Protein AF-A0AA37WHZ5-F1 (afdb_monomer)

Secondary structure (DSSP, 8-state):
--------HHHHHHHHTTSTTEEEEEEEE-TTS-EEEEEEESS-GGG----HHHHTS-EEEEE-------

Structure (mmCIF, N/CA/C/O backbone):
data_AF-A0AA37WHZ5-F1
#
_entry.id   AF-A0AA37WHZ5-F1
#
loop_
_atom_site.group_PDB
_atom_site.id
_atom_site.type_symbol
_atom_site.label_atom_id
_atom_site.label_alt_id
_atom_site.label_comp_id
_atom_site.label_asym_id
_atom_site.label_entity_id
_atom_site.label_seq_id
_atom_site.pdbx_PDB_ins_code
_atom_site.Cartn_x
_atom_site.Cartn_y
_atom_site.Cartn_z
_atom_site.occupancy
_atom_site.B_iso_or_equiv
_atom_site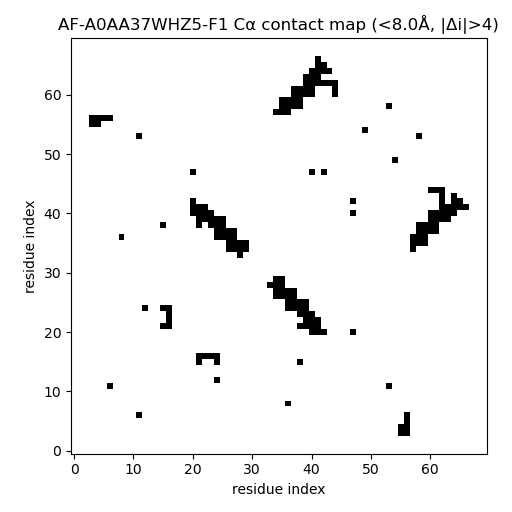.auth_seq_id
_atom_site.auth_comp_id
_atom_site.auth_asym_id
_atom_site.auth_atom_id
_atom_site.pdbx_PDB_model_num
ATOM 1 N N . MET A 1 1 ? -24.888 -6.045 5.825 1.00 39.69 1 MET A N 1
ATOM 2 C CA . MET A 1 1 ? -23.846 -5.635 6.788 1.00 39.69 1 MET A CA 1
ATOM 3 C C . MET A 1 1 ? -22.553 -6.236 6.283 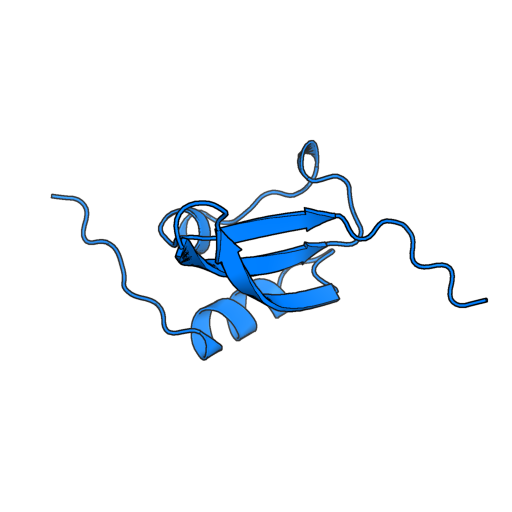1.00 39.69 1 MET A C 1
ATOM 5 O O . MET A 1 1 ? -22.451 -7.453 6.266 1.00 39.69 1 MET A O 1
ATOM 9 N N . ILE A 1 2 ? -21.654 -5.429 5.723 1.00 41.78 2 ILE A N 1
ATOM 10 C CA . ILE A 1 2 ? -20.368 -5.937 5.237 1.00 41.78 2 ILE A CA 1
ATOM 11 C C . ILE A 1 2 ? -19.487 -6.034 6.479 1.00 41.78 2 ILE A C 1
ATOM 13 O O . ILE A 1 2 ? -19.171 -5.006 7.077 1.00 41.78 2 ILE A O 1
ATOM 17 N N . ASN A 1 3 ? -19.181 -7.255 6.924 1.00 45.28 3 ASN A N 1
ATOM 18 C CA . ASN A 1 3 ? -18.154 -7.471 7.936 1.00 45.28 3 ASN A CA 1
ATOM 19 C C . ASN A 1 3 ? -16.854 -6.915 7.350 1.00 45.28 3 ASN A C 1
ATOM 21 O O . ASN A 1 3 ? -16.269 -7.540 6.470 1.00 45.28 3 ASN A O 1
ATOM 25 N N . LYS A 1 4 ? -16.429 -5.725 7.789 1.00 51.44 4 LYS A N 1
ATOM 26 C CA . LYS A 1 4 ? -15.060 -5.272 7.552 1.00 51.44 4 LYS A CA 1
ATOM 27 C C . LYS A 1 4 ? -14.163 -6.270 8.275 1.00 51.44 4 LYS A C 1
ATOM 29 O O . LYS A 1 4 ? -14.154 -6.313 9.502 1.00 51.44 4 LYS A O 1
ATOM 34 N N . THR A 1 5 ? -13.500 -7.139 7.525 1.00 56.59 5 THR A N 1
ATOM 35 C CA . THR A 1 5 ? -12.496 -8.045 8.072 1.00 56.59 5 THR A CA 1
ATOM 36 C C . THR A 1 5 ? -11.357 -7.177 8.589 1.00 56.59 5 THR A C 1
ATOM 38 O O . THR A 1 5 ? -10.633 -6.575 7.802 1.00 56.59 5 THR A O 1
ATOM 41 N N . THR A 1 6 ? -11.236 -7.039 9.908 1.00 68.31 6 THR A N 1
ATOM 42 C CA . THR A 1 6 ? -10.157 -6.261 10.520 1.00 68.31 6 THR A CA 1
ATOM 43 C C . THR A 1 6 ? -8.871 -7.081 10.452 1.00 68.31 6 THR A C 1
ATOM 45 O O . THR A 1 6 ? -8.581 -7.861 11.357 1.00 68.31 6 THR A O 1
ATOM 48 N N . LEU A 1 7 ? -8.139 -6.971 9.344 1.00 79.38 7 LEU A N 1
ATOM 49 C CA . LEU A 1 7 ? -6.799 -7.543 9.216 1.00 79.38 7 LEU A CA 1
ATOM 50 C C . LEU A 1 7 ? -5.815 -6.728 10.061 1.00 79.38 7 LEU A C 1
ATOM 52 O O . LEU A 1 7 ? -5.922 -5.503 10.142 1.00 79.38 7 LEU A O 1
ATOM 56 N N . THR A 1 8 ? -4.865 -7.402 10.705 1.00 86.06 8 THR A N 1
ATOM 57 C CA . THR A 1 8 ? -3.775 -6.722 11.416 1.00 86.06 8 THR A CA 1
ATOM 58 C C . THR A 1 8 ? -2.734 -6.190 10.430 1.00 86.06 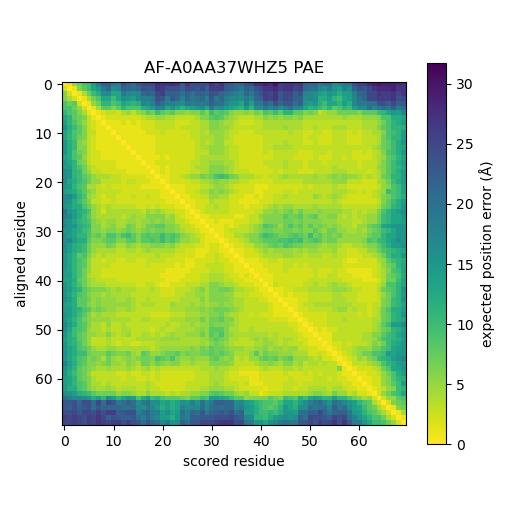8 THR A C 1
ATOM 60 O O . THR A 1 8 ? -2.652 -6.659 9.295 1.00 86.06 8 THR A O 1
ATOM 63 N N . PHE A 1 9 ? -1.902 -5.238 10.867 1.00 84.56 9 PHE A N 1
ATOM 64 C CA . PHE A 1 9 ? -0.806 -4.710 10.046 1.00 84.56 9 PHE A CA 1
ATOM 65 C C . PHE A 1 9 ? 0.106 -5.826 9.518 1.00 84.56 9 PHE A C 1
ATOM 67 O O . PHE A 1 9 ? 0.365 -5.874 8.325 1.00 84.56 9 PHE A O 1
ATOM 74 N N . GLU A 1 10 ? 0.509 -6.774 10.369 1.00 88.44 10 GLU A N 1
ATOM 75 C CA . GLU A 1 10 ? 1.356 -7.911 9.972 1.00 88.44 10 GLU A CA 1
ATOM 76 C C . GLU A 1 10 ? 0.690 -8.801 8.909 1.00 88.44 10 GLU A C 1
ATOM 78 O O . GLU A 1 10 ? 1.354 -9.319 8.014 1.00 88.44 10 GLU A O 1
ATOM 83 N N . GLN A 1 11 ? -0.635 -8.977 8.971 1.00 89.94 11 GLN A N 1
ATOM 84 C CA . GLN A 1 11 ? -1.373 -9.726 7.951 1.00 89.94 11 GLN A CA 1
ATOM 85 C C . GLN A 1 11 ? -1.433 -8.958 6.631 1.00 89.94 11 GLN A C 1
ATOM 87 O O . GLN A 1 11 ? -1.235 -9.552 5.573 1.00 89.94 11 GLN A O 1
ATOM 92 N N . ILE A 1 12 ? -1.692 -7.649 6.692 1.00 88.88 12 ILE A N 1
ATOM 93 C CA . ILE A 1 12 ? -1.693 -6.772 5.517 1.00 88.88 12 ILE A CA 1
ATOM 94 C C . ILE A 1 12 ? -0.308 -6.776 4.873 1.00 88.88 12 ILE A C 1
ATOM 96 O O . ILE A 1 12 ? -0.211 -6.986 3.669 1.00 88.88 12 ILE A O 1
ATOM 100 N N . GLU A 1 13 ? 0.748 -6.618 5.671 1.00 90.62 13 GLU A N 1
ATOM 101 C CA . GLU A 1 13 ? 2.136 -6.677 5.224 1.00 90.62 13 GLU A CA 1
ATOM 102 C C . GLU A 1 13 ? 2.441 -8.024 4.572 1.00 90.62 13 GLU A C 1
ATOM 104 O O . GLU A 1 13 ? 2.907 -8.061 3.438 1.00 90.62 13 GLU A O 1
ATOM 109 N N . SER A 1 14 ? 2.099 -9.137 5.225 1.00 90.88 14 SER A N 1
ATOM 110 C CA . SER A 1 14 ? 2.345 -10.471 4.674 1.00 90.88 14 SER A CA 1
ATOM 111 C C . SER A 1 14 ? 1.620 -10.712 3.346 1.00 90.88 14 SER A C 1
ATOM 113 O O . SER A 1 14 ? 2.192 -11.351 2.464 1.00 90.88 14 SER A O 1
ATOM 115 N N . ILE A 1 15 ? 0.384 -10.223 3.189 1.00 90.88 15 ILE A N 1
ATOM 116 C CA . ILE A 1 15 ? -0.379 -10.345 1.937 1.00 90.88 15 ILE A CA 1
ATOM 117 C C . ILE A 1 15 ? 0.214 -9.429 0.866 1.00 90.88 15 ILE A C 1
ATOM 119 O O . ILE A 1 15 ? 0.452 -9.880 -0.250 1.00 90.88 15 ILE A O 1
ATOM 123 N N . ALA A 1 16 ? 0.461 -8.161 1.197 1.00 90.88 16 ALA A N 1
ATOM 124 C CA . ALA A 1 16 ? 0.982 -7.168 0.267 1.00 90.88 16 ALA A CA 1
ATOM 125 C C . ALA A 1 16 ? 2.373 -7.559 -0.244 1.00 90.88 16 ALA A C 1
ATOM 127 O O . ALA A 1 16 ? 2.601 -7.542 -1.445 1.00 90.88 16 ALA A O 1
ATOM 128 N N . MET A 1 17 ? 3.268 -8.013 0.635 1.00 91.38 17 MET A N 1
ATOM 129 C CA . MET A 1 17 ? 4.609 -8.482 0.265 1.00 91.38 17 MET A CA 1
ATOM 130 C C . MET A 1 17 ? 4.596 -9.758 -0.595 1.00 91.38 17 MET A C 1
ATOM 132 O O . MET A 1 17 ? 5.609 -10.090 -1.206 1.00 91.38 17 MET A O 1
ATOM 136 N N . ALA A 1 18 ? 3.472 -10.482 -0.661 1.00 92.19 18 ALA A N 1
ATOM 137 C CA . ALA A 1 18 ? 3.294 -11.604 -1.583 1.00 92.19 18 ALA A CA 1
ATOM 138 C C . ALA A 1 18 ? 2.826 -11.167 -2.986 1.00 92.19 18 ALA A C 1
ATOM 140 O O . ALA A 1 18 ? 2.832 -11.982 -3.912 1.00 92.19 18 ALA A O 1
ATOM 141 N N . LEU A 1 19 ? 2.406 -9.908 -3.159 1.00 89.56 19 LEU A N 1
ATOM 142 C CA . LEU A 1 19 ? 1.985 -9.365 -4.447 1.00 89.56 19 LEU A CA 1
ATOM 143 C C . LEU A 1 19 ? 3.203 -8.976 -5.288 1.00 89.56 19 LEU A C 1
ATOM 145 O O . LEU A 1 19 ? 4.194 -8.439 -4.796 1.00 89.56 19 LEU A O 1
ATOM 149 N N . SER A 1 20 ? 3.109 -9.222 -6.594 1.00 88.88 20 SER A N 1
ATOM 150 C CA . SER A 1 20 ? 4.107 -8.722 -7.545 1.00 88.88 20 SER A CA 1
ATOM 151 C C . SER A 1 20 ? 4.060 -7.196 -7.568 1.00 88.88 20 SER A C 1
ATOM 153 O O . SER A 1 20 ? 2.980 -6.633 -7.429 1.00 88.88 20 SER A O 1
ATOM 155 N N . HIS A 1 21 ? 5.207 -6.542 -7.759 1.00 90.12 21 HIS A N 1
ATOM 156 C CA . HIS A 1 21 ? 5.364 -5.078 -7.767 1.00 90.12 21 HIS A CA 1
ATOM 157 C C . HIS A 1 21 ? 5.294 -4.371 -6.411 1.00 90.12 21 HIS A C 1
ATOM 159 O O . HIS A 1 21 ? 5.614 -3.186 -6.347 1.00 90.12 21 HIS A O 1
ATOM 165 N N . VAL A 1 22 ? 4.932 -5.056 -5.322 1.00 91.69 22 VAL A N 1
ATOM 166 C CA . VAL A 1 22 ? 5.063 -4.485 -3.974 1.00 91.69 22 VAL A CA 1
ATOM 167 C C . VAL A 1 22 ? 6.518 -4.567 -3.537 1.00 91.69 22 VAL A C 1
ATOM 169 O O . VAL A 1 22 ? 7.129 -5.633 -3.537 1.00 91.69 22 VAL A O 1
ATOM 172 N N . VAL A 1 23 ? 7.068 -3.425 -3.145 1.00 91.56 23 VAL A N 1
ATOM 173 C CA . VAL A 1 23 ? 8.462 -3.296 -2.695 1.00 91.56 23 VAL A CA 1
ATOM 174 C C . VAL A 1 23 ? 8.568 -2.966 -1.208 1.00 91.56 23 VAL A C 1
ATOM 176 O O . VAL A 1 23 ? 9.645 -3.080 -0.627 1.00 91.56 23 VAL A O 1
ATOM 179 N N . GLY A 1 24 ? 7.460 -2.577 -0.578 1.00 90.69 24 GLY A N 1
ATOM 180 C CA .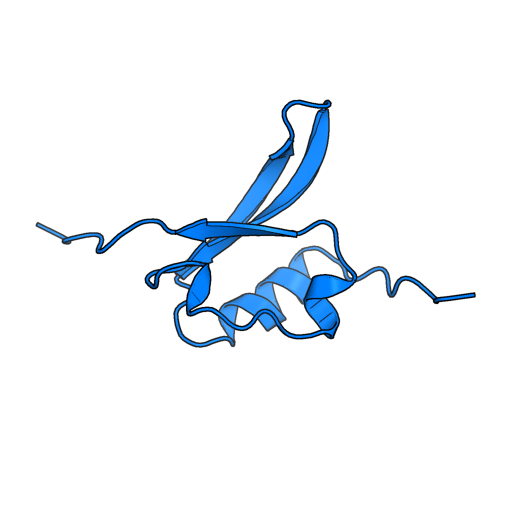 GLY A 1 24 ? 7.405 -2.347 0.857 1.00 90.69 24 GLY A CA 1
ATOM 181 C C . GLY A 1 24 ? 6.015 -1.964 1.342 1.00 90.69 24 GLY A C 1
ATOM 182 O O . GLY A 1 24 ? 5.127 -1.619 0.562 1.00 90.69 24 GLY A O 1
ATOM 183 N N . VAL A 1 25 ? 5.844 -2.007 2.657 1.00 92.25 25 VAL A N 1
ATOM 184 C CA . VAL A 1 25 ? 4.635 -1.573 3.354 1.00 92.25 25 VAL A CA 1
ATOM 185 C C . VAL A 1 25 ? 5.061 -0.653 4.489 1.00 92.25 25 VAL A C 1
ATOM 187 O O . VAL A 1 25 ? 6.068 -0.897 5.148 1.00 92.25 25 VAL A O 1
ATOM 190 N N . SER A 1 26 ? 4.328 0.436 4.688 1.00 90.19 26 SER A N 1
ATOM 191 C CA . SER A 1 26 ? 4.597 1.427 5.729 1.00 90.19 26 SER A CA 1
ATOM 192 C C . SER A 1 26 ? 3.298 1.829 6.403 1.00 90.19 26 SER A C 1
ATOM 194 O O . SER A 1 26 ? 2.243 1.866 5.769 1.00 90.19 26 SER A O 1
ATOM 196 N N . ASP A 1 27 ? 3.364 2.201 7.675 1.00 89.25 27 ASP A N 1
ATOM 197 C CA . ASP A 1 27 ? 2.304 2.991 8.284 1.00 89.25 27 ASP A CA 1
ATOM 198 C C . ASP A 1 27 ? 2.308 4.418 7.712 1.00 89.25 27 ASP A C 1
ATOM 200 O O . ASP A 1 27 ? 3.331 4.949 7.266 1.00 89.25 27 ASP A O 1
ATOM 204 N N . GLY A 1 28 ? 1.125 5.020 7.655 1.00 85.62 28 GLY A N 1
ATOM 205 C CA . GLY A 1 28 ? 0.919 6.380 7.193 1.00 85.62 28 GLY A CA 1
ATOM 206 C C . GLY A 1 28 ? -0.234 7.048 7.923 1.00 85.62 28 GLY A C 1
ATOM 207 O O . GLY A 1 28 ? -1.057 6.404 8.572 1.00 85.62 28 GLY A O 1
ATOM 208 N N . ILE A 1 29 ? -0.294 8.369 7.800 1.00 86.19 29 ILE A N 1
ATOM 209 C CA . ILE A 1 29 ? -1.386 9.181 8.329 1.00 86.19 29 ILE A CA 1
ATOM 210 C C . ILE A 1 29 ? -1.915 10.021 7.171 1.00 86.19 29 ILE A C 1
ATOM 212 O O . ILE A 1 29 ? -1.141 10.681 6.472 1.00 86.19 29 ILE A O 1
ATOM 216 N N . THR A 1 30 ? -3.223 9.975 6.934 1.00 82.94 30 THR A N 1
ATOM 217 C CA . THR A 1 30 ? -3.864 10.813 5.917 1.00 82.94 30 THR A CA 1
ATOM 218 C C . THR A 1 30 ? -3.791 12.291 6.312 1.00 82.94 30 THR A C 1
ATOM 220 O O . THR A 1 30 ? -3.629 12.623 7.489 1.00 82.94 30 THR A O 1
ATOM 223 N N . PRO A 1 31 ? -4.006 13.229 5.373 1.00 80.00 31 PRO A N 1
ATOM 224 C CA . PRO A 1 31 ? -4.134 14.648 5.714 1.00 80.00 31 PRO A CA 1
ATOM 225 C C . PRO A 1 31 ? -5.263 14.955 6.714 1.00 80.00 31 PRO A C 1
ATOM 227 O O . PRO A 1 31 ? -5.245 16.008 7.347 1.00 80.00 31 PRO A O 1
ATOM 230 N N . THR A 1 32 ? -6.245 14.057 6.854 1.00 86.62 32 THR A N 1
ATOM 231 C CA . THR A 1 32 ? -7.343 14.162 7.828 1.00 86.62 32 THR A CA 1
ATOM 232 C C . THR A 1 32 ? -6.972 13.649 9.222 1.00 86.62 32 THR A C 1
ATOM 234 O O . THR A 1 32 ? -7.719 13.898 10.165 1.00 86.62 32 THR A O 1
ATOM 237 N N . GLY A 1 33 ? -5.804 13.015 9.381 1.00 84.62 33 GLY A N 1
ATOM 238 C CA . GLY A 1 33 ? -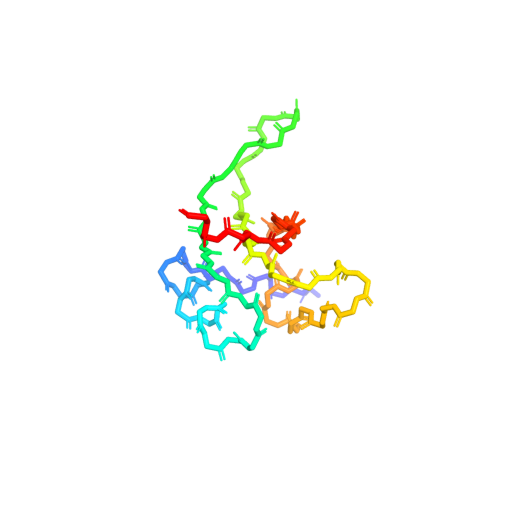5.315 12.485 10.656 1.00 84.62 33 GLY A CA 1
ATOM 239 C C . GLY A 1 33 ? -5.658 11.016 10.906 1.00 84.62 33 GLY A C 1
ATOM 240 O O . GLY A 1 33 ? -5.432 10.527 12.012 1.00 84.62 33 GLY A O 1
ATOM 241 N N . ASP A 1 34 ? -6.187 10.310 9.908 1.00 85.12 34 ASP A N 1
ATOM 242 C CA . ASP A 1 34 ? -6.551 8.900 10.025 1.00 85.12 34 ASP A CA 1
ATOM 243 C C . ASP A 1 34 ? -5.341 8.008 9.738 1.00 85.12 34 ASP A C 1
ATOM 245 O O . ASP A 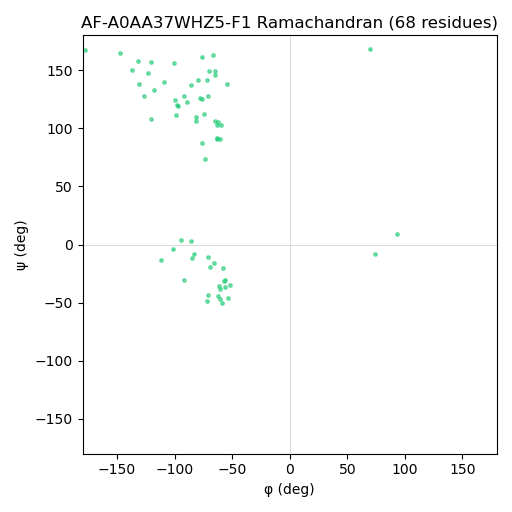1 34 ? -4.580 8.249 8.797 1.00 85.12 34 ASP A O 1
ATOM 249 N N . ALA A 1 35 ? -5.160 6.968 10.552 1.00 83.69 35 ALA A N 1
ATOM 250 C CA . ALA A 1 35 ? -4.118 5.974 10.331 1.00 83.69 35 ALA A CA 1
ATOM 251 C C . ALA A 1 35 ? -4.471 5.107 9.116 1.00 83.69 35 ALA A C 1
ATOM 253 O O . ALA A 1 35 ? -5.558 4.533 9.050 1.00 83.69 35 ALA A O 1
ATOM 254 N N . VAL A 1 36 ? -3.535 4.997 8.180 1.00 88.88 36 VAL A N 1
ATOM 255 C CA . VAL A 1 36 ? -3.658 4.201 6.955 1.00 88.88 36 VAL A CA 1
ATOM 256 C C . VAL A 1 36 ? -2.421 3.345 6.759 1.00 88.88 36 VAL A C 1
ATOM 258 O O . VAL A 1 36 ? -1.341 3.660 7.260 1.00 88.88 36 VAL A O 1
ATOM 261 N N . VAL A 1 37 ? -2.563 2.273 5.989 1.00 89.69 37 VAL A N 1
ATOM 262 C CA . VAL A 1 37 ? -1.418 1.469 5.554 1.00 89.69 37 VAL A CA 1
ATOM 263 C C . VAL A 1 37 ? -1.045 1.871 4.134 1.00 89.69 37 VAL A C 1
ATOM 265 O O . VAL A 1 37 ? -1.878 1.843 3.232 1.00 89.69 37 VAL A O 1
ATOM 268 N N . ARG A 1 38 ? 0.209 2.262 3.929 1.00 91.50 38 ARG A N 1
ATOM 269 C CA . ARG A 1 38 ? 0.751 2.638 2.623 1.00 91.50 38 ARG A CA 1
ATOM 270 C C . ARG A 1 38 ? 1.467 1.439 2.023 1.00 91.50 38 ARG A C 1
ATOM 272 O O . ARG A 1 38 ? 2.424 0.936 2.607 1.00 91.50 38 ARG A O 1
ATOM 279 N N . ILE A 1 39 ? 1.008 0.982 0.866 1.00 92.19 39 ILE A N 1
ATOM 280 C CA . ILE A 1 39 ? 1.684 -0.058 0.095 1.00 92.19 39 ILE A CA 1
ATOM 281 C C . ILE A 1 39 ? 2.510 0.632 -0.975 1.00 92.19 39 ILE A C 1
ATOM 283 O O . ILE A 1 39 ? 1.986 1.360 -1.819 1.00 92.19 39 ILE A O 1
ATOM 287 N N . LEU A 1 40 ? 3.810 0.391 -0.918 1.00 91.56 40 LEU A N 1
ATOM 288 C CA . LEU A 1 40 ? 4.772 0.946 -1.839 1.00 91.56 40 LEU A CA 1
ATOM 289 C C . LEU A 1 40 ? 4.923 0.010 -3.042 1.00 91.56 40 LEU A C 1
ATOM 291 O O . LEU A 1 40 ? 5.265 -1.164 -2.871 1.00 91.56 40 LEU A O 1
ATOM 295 N N . ILE A 1 41 ? 4.685 0.527 -4.247 1.00 92.81 41 ILE A N 1
ATOM 296 C CA . ILE A 1 41 ? 4.708 -0.250 -5.493 1.00 92.81 41 ILE A CA 1
ATOM 297 C C . ILE A 1 41 ? 5.697 0.318 -6.518 1.00 92.81 41 ILE A C 1
ATOM 299 O O . ILE A 1 41 ? 5.903 1.531 -6.596 1.00 92.81 41 ILE A O 1
ATOM 303 N N . ASP A 1 42 ? 6.298 -0.561 -7.322 1.00 91.38 42 ASP A N 1
ATOM 304 C CA . ASP A 1 42 ? 7.243 -0.213 -8.398 1.00 91.38 42 ASP A CA 1
ATOM 305 C C . ASP A 1 42 ? 6.590 -0.072 -9.785 1.00 91.38 42 ASP A C 1
ATOM 307 O O . ASP A 1 42 ? 7.275 0.189 -10.777 1.00 91.38 42 ASP A O 1
ATOM 311 N N . CYS A 1 43 ? 5.263 -0.189 -9.858 1.00 89.88 43 CYS A N 1
ATOM 312 C CA . CYS A 1 43 ? 4.472 0.014 -11.067 1.00 89.88 43 CYS A CA 1
ATOM 313 C C . CYS A 1 43 ? 3.437 1.139 -10.875 1.00 89.88 43 CYS A C 1
ATOM 315 O O . CYS A 1 43 ? 3.076 1.455 -9.738 1.00 89.88 43 CYS A O 1
ATOM 317 N N . PRO A 1 44 ? 2.955 1.780 -11.959 1.00 89.50 44 PRO A N 1
ATOM 318 C CA . PRO A 1 44 ? 1.912 2.798 -11.858 1.00 89.50 44 PRO A CA 1
ATOM 319 C C . PRO A 1 44 ? 0.679 2.265 -11.122 1.00 89.50 44 PRO A C 1
ATOM 321 O O . PRO A 1 44 ? 0.236 1.153 -11.394 1.00 89.50 44 PRO A O 1
ATOM 324 N N . THR A 1 45 ? 0.086 3.074 -10.240 1.00 88.75 45 THR A N 1
ATOM 325 C CA . THR A 1 45 ? -1.080 2.674 -9.426 1.00 88.75 45 THR A CA 1
ATOM 326 C C . THR A 1 45 ? -2.265 2.190 -10.263 1.00 88.75 45 THR A C 1
ATOM 328 O O . THR A 1 45 ? -2.989 1.306 -9.831 1.00 88.75 45 THR A O 1
ATOM 331 N N . GLU A 1 46 ? -2.434 2.713 -11.480 1.00 88.31 46 GLU A N 1
ATOM 332 C CA . GLU A 1 46 ? -3.472 2.292 -12.436 1.00 88.31 46 GLU A CA 1
ATOM 333 C C . GLU A 1 46 ? -3.257 0.878 -13.004 1.00 88.31 46 GLU A C 1
ATOM 335 O O . GLU A 1 46 ? -4.184 0.291 -13.555 1.00 88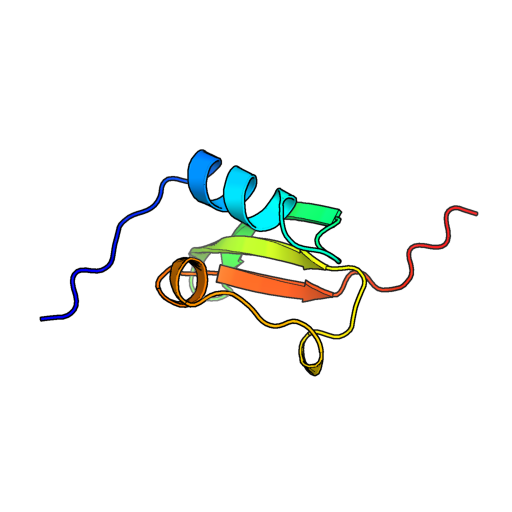.31 46 GLU A O 1
ATOM 340 N N . GLN A 1 47 ? -2.034 0.347 -12.915 1.00 88.12 47 GLN A N 1
ATOM 341 C CA . GLN A 1 47 ? -1.654 -0.992 -13.382 1.00 88.12 47 GLN A CA 1
ATOM 342 C C . GLN A 1 47 ? -1.558 -2.005 -12.234 1.00 88.12 47 GLN A C 1
ATOM 344 O O . GLN A 1 47 ? -1.294 -3.181 -12.480 1.00 88.12 47 GLN A O 1
ATOM 349 N N . PHE A 1 48 ? -1.741 -1.554 -10.992 1.00 89.44 48 PHE A N 1
ATOM 350 C CA . PHE A 1 48 ? -1.661 -2.398 -9.812 1.00 89.44 48 PHE A CA 1
ATOM 351 C C . PHE A 1 48 ? -3.057 -2.807 -9.351 1.00 89.44 48 PHE A C 1
ATOM 353 O O . PHE A 1 48 ? -3.822 -1.993 -8.833 1.00 89.44 48 PHE A O 1
ATOM 360 N N . ASP A 1 49 ? -3.370 -4.090 -9.496 1.00 89.62 49 ASP A N 1
ATOM 361 C CA . ASP A 1 49 ? -4.603 -4.659 -8.964 1.00 89.62 49 ASP A CA 1
ATOM 362 C C . ASP A 1 49 ? -4.446 -4.968 -7.471 1.00 89.62 49 ASP A C 1
ATOM 364 O O . ASP A 1 49 ? -3.793 -5.936 -7.068 1.00 89.62 49 ASP A O 1
ATOM 368 N N . LEU A 1 50 ? -5.075 -4.140 -6.634 1.00 87.62 50 LEU A N 1
ATOM 369 C CA . LEU A 1 50 ? -5.174 -4.404 -5.203 1.00 87.62 50 LEU A CA 1
ATOM 370 C C . LEU A 1 50 ? -6.235 -5.496 -4.965 1.00 87.62 50 LEU A C 1
ATOM 372 O O . LEU A 1 50 ? -7.379 -5.328 -5.385 1.00 87.62 50 LEU A O 1
ATOM 376 N N . PRO A 1 51 ? -5.914 -6.607 -4.280 1.00 88.06 51 PRO A N 1
ATOM 377 C CA . PRO A 1 51 ? -6.882 -7.670 -4.029 1.00 88.06 51 PRO A CA 1
ATOM 378 C C . PRO A 1 51 ? -8.027 -7.196 -3.125 1.00 88.06 51 PRO A C 1
ATOM 380 O O . PRO A 1 51 ? -7.813 -6.406 -2.204 1.00 88.06 51 PRO A O 1
ATOM 383 N N . ASP A 1 52 ? -9.224 -7.761 -3.310 1.00 85.06 52 ASP A N 1
ATOM 384 C CA . ASP A 1 52 ? -10.433 -7.428 -2.532 1.00 85.06 52 ASP A CA 1
ATOM 385 C C . ASP A 1 52 ? -10.220 -7.497 -1.013 1.00 85.06 52 ASP A C 1
ATOM 387 O O . ASP A 1 52 ? -10.756 -6.692 -0.249 1.00 85.06 52 ASP A O 1
ATOM 391 N N . THR A 1 53 ? -9.386 -8.443 -0.576 1.00 84.19 53 THR A N 1
ATOM 392 C CA . THR A 1 53 ? -8.981 -8.624 0.822 1.00 84.19 53 THR A CA 1
ATOM 393 C C . THR A 1 53 ? -8.350 -7.364 1.416 1.00 84.19 53 THR A C 1
ATOM 395 O O . THR A 1 53 ? -8.566 -7.069 2.587 1.00 84.19 53 THR A O 1
ATOM 398 N N . LEU A 1 54 ? -7.587 -6.625 0.607 1.00 84.56 54 LEU A N 1
ATOM 399 C CA . LEU A 1 54 ? -6.910 -5.387 0.983 1.00 84.56 54 LEU A CA 1
ATOM 400 C C . LEU A 1 54 ? -7.770 -4.148 0.681 1.00 84.56 54 LEU A C 1
ATOM 402 O O . LEU A 1 54 ? -7.723 -3.190 1.443 1.00 84.56 54 LEU A O 1
ATOM 406 N N . ILE A 1 55 ? -8.627 -4.178 -0.347 1.00 82.31 55 ILE A N 1
ATOM 407 C CA . ILE A 1 55 ? -9.584 -3.089 -0.648 1.00 82.31 55 ILE A CA 1
ATOM 408 C C . ILE A 1 55 ? -10.512 -2.795 0.544 1.00 82.31 55 ILE A C 1
ATOM 410 O O . ILE A 1 55 ? -10.939 -1.660 0.750 1.00 82.31 55 ILE A O 1
ATOM 414 N N . ALA A 1 56 ? -10.834 -3.811 1.348 1.00 75.50 56 ALA A N 1
ATOM 415 C CA . ALA A 1 56 ? -11.661 -3.649 2.542 1.00 75.50 56 ALA A CA 1
ATOM 416 C C . ALA A 1 56 ? -10.956 -2.910 3.703 1.00 75.50 56 ALA A C 1
ATOM 418 O O . ALA A 1 56 ? -11.624 -2.547 4.680 1.00 75.50 56 ALA A O 1
ATOM 419 N N . CYS A 1 57 ? -9.640 -2.699 3.611 1.00 78.44 57 CYS A N 1
ATOM 420 C CA . CYS A 1 57 ? -8.816 -1.999 4.591 1.00 78.44 57 CYS A CA 1
ATOM 421 C C . CYS A 1 57 ? -8.529 -0.554 4.143 1.00 78.44 57 CYS A C 1
ATOM 423 O O . CYS A 1 57 ? -8.545 -0.241 2.956 1.00 78.44 57 CYS A O 1
ATOM 425 N N . ASP A 1 58 ? -8.235 0.331 5.098 1.00 81.25 58 ASP A N 1
ATOM 426 C CA . ASP A 1 58 ? -7.850 1.724 4.839 1.00 81.25 58 ASP A CA 1
ATOM 427 C C . ASP A 1 58 ? -6.406 1.797 4.286 1.00 81.25 58 ASP A C 1
ATOM 429 O O . ASP A 1 58 ? -5.448 2.128 4.992 1.00 81.25 58 ASP A O 1
ATOM 433 N N . ILE A 1 59 ? -6.250 1.401 3.017 1.00 87.50 59 ILE A N 1
ATOM 434 C CA . ILE A 1 59 ? -4.970 1.257 2.314 1.00 87.50 59 ILE A CA 1
ATOM 435 C C . ILE A 1 59 ? -4.792 2.348 1.259 1.00 87.50 59 ILE A C 1
ATOM 437 O O . ILE A 1 59 ? -5.713 2.684 0.516 1.00 87.50 59 ILE A O 1
ATOM 441 N N . VAL A 1 60 ? -3.569 2.864 1.166 1.00 89.56 60 VAL A N 1
ATOM 442 C CA . VAL A 1 60 ? -3.136 3.832 0.155 1.00 89.56 60 VAL A CA 1
ATOM 443 C C . VAL A 1 60 ? -2.022 3.211 -0.682 1.00 89.56 60 VAL A C 1
ATOM 445 O O . VAL A 1 60 ? -1.086 2.628 -0.140 1.00 89.56 60 VAL A O 1
ATOM 448 N N . LEU A 1 61 ? -2.122 3.330 -2.005 1.00 90.50 61 LEU A N 1
ATOM 449 C CA . LEU A 1 61 ? -1.071 2.899 -2.924 1.00 90.50 61 LEU A CA 1
ATOM 450 C C . LEU A 1 61 ? -0.119 4.057 -3.211 1.00 90.50 61 LEU A C 1
ATOM 452 O O . LEU A 1 61 ? -0.550 5.124 -3.650 1.00 90.50 61 LEU A O 1
ATOM 456 N N . ASP A 1 62 ? 1.172 3.815 -3.027 1.00 89.50 62 ASP A N 1
ATOM 457 C CA . ASP A 1 62 ? 2.233 4.767 -3.318 1.00 89.50 62 ASP A CA 1
ATOM 458 C C . ASP A 1 62 ? 3.188 4.196 -4.350 1.00 89.50 62 ASP A C 1
ATOM 460 O O . ASP A 1 62 ? 3.992 3.304 -4.079 1.00 89.50 62 ASP A O 1
ATOM 464 N N . TYR A 1 63 ? 3.111 4.746 -5.555 1.00 90.38 63 TYR A N 1
ATOM 465 C CA . TYR A 1 63 ? 4.069 4.437 -6.598 1.00 90.38 63 TYR A CA 1
ATOM 466 C C . TYR A 1 63 ? 5.393 5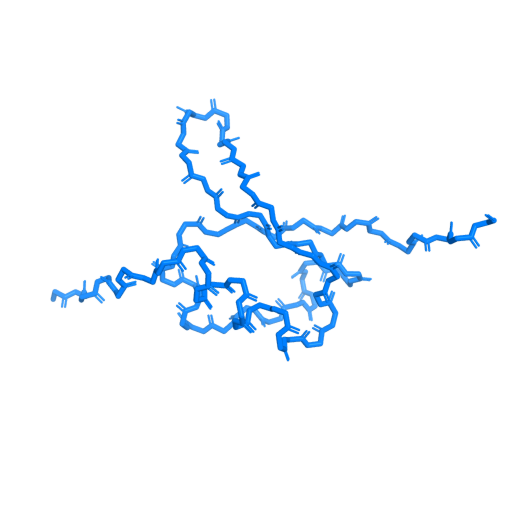.140 -6.303 1.00 90.38 63 TYR A C 1
ATOM 468 O O . TYR A 1 63 ? 5.473 6.367 -6.384 1.00 90.38 63 TYR A O 1
ATOM 476 N N . ILE A 1 64 ? 6.440 4.373 -5.985 1.00 85.00 64 ILE A N 1
ATOM 477 C CA . ILE A 1 64 ? 7.758 4.949 -5.680 1.00 85.00 64 ILE A CA 1
ATOM 478 C C . ILE A 1 64 ? 8.627 5.203 -6.915 1.00 85.00 64 ILE A C 1
ATOM 480 O O . ILE A 1 64 ? 9.751 5.689 -6.789 1.00 85.00 64 ILE A O 1
ATOM 484 N N . GLY A 1 65 ? 8.107 4.949 -8.118 1.00 71.06 65 GLY A N 1
ATOM 485 C CA . GLY A 1 65 ? 8.894 5.104 -9.334 1.00 71.06 65 GLY A CA 1
ATOM 486 C C . GLY A 1 65 ? 9.981 4.043 -9.454 1.00 71.06 65 GLY A C 1
ATOM 487 O O . GLY A 1 65 ? 10.289 3.316 -8.514 1.00 71.06 65 GLY A O 1
ATOM 488 N N . ASN A 1 66 ? 10.585 3.962 -10.637 1.00 59.44 66 ASN A N 1
ATOM 489 C CA . ASN A 1 66 ? 11.764 3.138 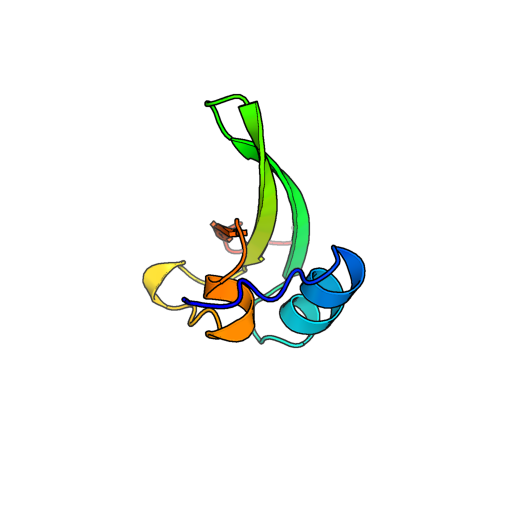-10.862 1.00 59.44 66 ASN A CA 1
ATOM 490 C C . ASN A 1 66 ? 12.904 3.691 -9.990 1.00 59.44 66 ASN A C 1
ATOM 492 O O . ASN A 1 66 ? 13.600 4.622 -10.408 1.00 59.44 66 ASN A O 1
ATOM 496 N N . ILE A 1 67 ? 13.050 3.173 -8.765 1.00 54.81 67 ILE A N 1
ATOM 497 C CA . ILE A 1 67 ? 14.205 3.429 -7.909 1.00 54.81 67 ILE A CA 1
ATOM 498 C C . ILE A 1 67 ? 15.395 2.845 -8.662 1.00 54.81 67 ILE A C 1
ATOM 500 O O . ILE A 1 67 ? 15.721 1.664 -8.556 1.00 54.81 67 ILE A O 1
ATOM 504 N N . ARG A 1 68 ? 16.032 3.681 -9.483 1.00 45.75 68 ARG A N 1
ATOM 505 C CA . ARG A 1 68 ? 17.377 3.413 -9.962 1.00 45.75 68 ARG A CA 1
ATOM 506 C C . ARG A 1 68 ? 18.250 3.406 -8.717 1.00 45.75 68 ARG A C 1
ATOM 508 O O . ARG A 1 68 ? 18.539 4.457 -8.157 1.00 45.75 68 ARG A O 1
ATOM 515 N N . ALA A 1 69 ? 18.607 2.210 -8.264 1.00 46.28 69 ALA A N 1
ATOM 516 C CA . ALA A 1 69 ? 19.815 2.027 -7.485 1.00 46.28 69 ALA A CA 1
ATOM 517 C C . ALA A 1 69 ? 20.975 2.466 -8.396 1.00 46.28 69 ALA A C 1
ATOM 519 O O . ALA A 1 69 ? 21.414 1.695 -9.248 1.00 46.28 69 ALA A O 1
ATOM 520 N N . GLU A 1 70 ? 21.344 3.747 -8.327 1.00 44.75 70 GLU A N 1
ATOM 521 C CA . GLU A 1 70 ? 22.617 4.252 -8.858 1.00 44.75 70 GLU A CA 1
ATOM 522 C C . GLU A 1 70 ? 23.773 3.839 -7.944 1.00 44.75 70 GLU A C 1
ATOM 524 O O . GLU A 1 70 ? 23.593 3.866 -6.702 1.00 44.75 70 GLU A O 1
#

Foldseek 3Di:
DPPLPPDDPVRLQVVLVPDPQFPGKDWDADPVGDIEIETEGADPPVPDDDDPNPVSGRYDYHDPYDPPPD

Mean predicted aligned error: 6.71 Å

pLDDT: mean 81.7, std 14.48, range [39.69, 92.81]

Nearest PDB structures (foldseek):
  7xbt-assembly1_A  TM=5.320E-01  e=7.167E-02  Saccharothrix mutabilis subsp. capreolus
  5buq-assembly1_B  TM=6.268E-01  e=4.657E-01  Bacillus subtilis subsp. subtilis str. 168
  9bhy-assembly1_A  TM=6.178E-01  e=6.085E-01  Acinetobacter baumannii ATCC 17978
  8wkq-assembly1_WL  TM=5.480E-01  e=4.074E-01  Salmonella enterica subsp. enterica serovar Typhimurium str. LT2
  8v3w-assembly1_U  TM=4.172E-01  e=5.691E-01  Clostridioides difficile

Radius of gyration: 12.61 Å; Cα contacts (8 Å, |Δi|>4): 93; chains: 1; bounding box: 46×26×25 Å

Organism: NCBI:txid1431249

Solvent-accessible surface area (backbone atoms only — not comparable to full-atom values): 4455 Å² total; per-residue (Å²): 132,82,80,68,72,84,72,50,70,70,54,50,44,57,54,47,66,69,38,85,55,42,80,47,70,42,84,43,66,47,98,88,69,47,79,30,41,32,39,31,24,59,48,58,66,93,77,55,84,75,53,70,85,52,66,66,42,67,62,44,82,40,59,69,50,83,74,72,84,123

Sequence (70 aa):
MINKTTLTFEQIESIAMALSHVVGVSDGITPTGDAVVRILIDCPTEQFDLPDTLIACDIVLDYIGNIRAE